Protein AF-A0A0F2LS36-F1 (afdb_monomer_lite)

pLDDT: mean 94.3, std 6.67, range [49.84, 97.62]

Organism: NCBI:txid1326980

Foldseek 3Di:
DKWKDAPQKIWDFDDDPDPQFGPFIWIWGDDPNDIDIDGLVPDDDPDPLSVQLSVQQGPGGGPVSNVVSVVVSVVVPRDMGIDDDD

Sequence (86 aa):
MAVYKYLDYYIAGVEHVVKGYLQDVVVIYKQSNNWNAVSAERFRSNDATFNEIKEAVKFATHEDDLKQAVERLRKRGIKIEEVKEN

Radius of gyration: 12.27 Å; chains: 1; bounding box: 27×29×28 Å

Secondary structure (DSSP, 8-state):
--EEEETTEEEEEEEPSSTTBEEEEEEEEEETTEEEEEETTT---S-HHHHHHHHHHTT--BHHHHHHHHHHHHHTT---EEE---

Structure (mmCIF, N/CA/C/O backbone):
data_AF-A0A0F2LS36-F1
#
_entry.id   AF-A0A0F2LS36-F1
#
loop_
_atom_site.group_PDB
_atom_site.id
_atom_site.type_symbol
_atom_site.label_atom_id
_atom_site.label_alt_id
_atom_site.label_comp_id
_atom_site.label_asym_id
_atom_site.label_entity_id
_atom_site.label_seq_id
_atom_site.pdbx_PDB_ins_code
_atom_site.Cartn_x
_atom_site.Cartn_y
_atom_site.Cartn_z
_atom_site.occupancy
_atom_site.B_iso_or_equiv
_atom_site.auth_seq_id
_atom_site.auth_comp_id
_atom_site.auth_asym_id
_atom_site.auth_atom_id
_atom_site.pdbx_PDB_model_num
ATOM 1 N N . MET A 1 1 ? 9.316 -10.424 -4.290 1.00 71.12 1 MET A N 1
ATOM 2 C CA . MET A 1 1 ? 8.122 -9.560 -4.341 1.00 71.12 1 MET A CA 1
ATOM 3 C C . MET A 1 1 ? 7.754 -9.110 -2.932 1.00 71.12 1 MET A C 1
ATOM 5 O O . MET A 1 1 ? 7.594 -9.961 -2.067 1.00 71.12 1 MET A O 1
ATOM 9 N N . ALA A 1 2 ? 7.686 -7.802 -2.668 1.00 83.06 2 ALA A N 1
ATOM 10 C CA . ALA A 1 2 ? 7.328 -7.295 -1.340 1.00 83.06 2 ALA A CA 1
ATOM 11 C C . ALA A 1 2 ? 5.810 -7.375 -1.120 1.00 83.06 2 ALA A C 1
ATOM 13 O O . ALA A 1 2 ? 5.030 -6.896 -1.946 1.00 83.06 2 ALA A O 1
ATOM 14 N N . VAL A 1 3 ? 5.398 -7.972 -0.002 1.00 94.19 3 VAL A N 1
ATOM 15 C CA . VAL A 1 3 ? 4.000 -8.016 0.436 1.00 94.19 3 VAL A CA 1
ATOM 16 C C . VAL A 1 3 ? 3.866 -7.130 1.660 1.00 94.19 3 VAL A C 1
ATOM 18 O O . VAL A 1 3 ? 4.664 -7.212 2.591 1.00 94.19 3 VAL A O 1
ATOM 21 N N . TYR A 1 4 ? 2.848 -6.283 1.673 1.00 96.75 4 TYR A N 1
ATOM 22 C CA . TYR A 1 4 ? 2.581 -5.371 2.773 1.00 96.75 4 TYR A CA 1
ATOM 23 C C . TYR A 1 4 ? 1.305 -5.768 3.501 1.00 96.75 4 TYR A C 1
ATOM 25 O O . TYR A 1 4 ? 0.396 -6.335 2.902 1.00 96.75 4 TYR A O 1
ATOM 33 N N . LYS A 1 5 ? 1.220 -5.470 4.795 1.00 96.88 5 LYS A N 1
ATOM 34 C CA . LYS A 1 5 ? 0.061 -5.774 5.633 1.00 96.88 5 LYS A CA 1
ATOM 35 C C . LYS A 1 5 ? -0.415 -4.526 6.364 1.00 96.88 5 LYS A C 1
ATOM 37 O O . LYS A 1 5 ? 0.380 -3.816 6.978 1.00 96.88 5 LYS A O 1
ATOM 42 N N . TYR A 1 6 ? -1.719 -4.287 6.322 1.00 96.56 6 TYR A N 1
ATOM 43 C CA . TYR A 1 6 ? -2.411 -3.274 7.111 1.00 96.56 6 TYR A CA 1
ATOM 44 C C . TYR A 1 6 ? -3.653 -3.908 7.740 1.00 96.56 6 TYR A C 1
ATOM 46 O O . TYR A 1 6 ? -4.566 -4.322 7.025 1.00 96.56 6 TYR A O 1
ATOM 54 N N . LEU A 1 7 ? -3.689 -3.988 9.074 1.00 94.50 7 LEU A N 1
ATOM 55 C CA . LEU A 1 7 ? -4.715 -4.742 9.808 1.00 94.50 7 LEU A CA 1
ATOM 56 C C . LEU A 1 7 ? -4.819 -6.181 9.262 1.00 94.50 7 LEU A C 1
ATOM 58 O O . LEU A 1 7 ? -3.807 -6.873 9.187 1.00 94.50 7 LEU A O 1
ATOM 62 N N . ASP A 1 8 ? -6.009 -6.618 8.854 1.00 94.19 8 ASP A N 1
ATOM 63 C CA . ASP A 1 8 ? -6.263 -7.951 8.290 1.00 94.19 8 ASP A CA 1
ATOM 64 C C . ASP A 1 8 ? -6.167 -8.000 6.754 1.00 94.19 8 ASP A C 1
ATOM 66 O O . ASP A 1 8 ? -6.504 -9.011 6.133 1.00 94.19 8 ASP A O 1
ATOM 70 N N . TYR A 1 9 ? -5.706 -6.912 6.133 1.00 96.44 9 TYR A N 1
ATOM 71 C CA . TYR A 1 9 ? -5.535 -6.802 4.691 1.00 96.44 9 TYR A CA 1
ATOM 72 C C . TYR A 1 9 ? -4.066 -6.927 4.309 1.00 96.44 9 TYR A C 1
ATOM 74 O O . TYR A 1 9 ? -3.181 -6.356 4.951 1.00 96.44 9 TYR A O 1
ATOM 82 N N . TYR A 1 10 ? -3.825 -7.609 3.200 1.00 97.31 10 TYR A N 1
ATOM 83 C CA . TYR A 1 10 ? -2.529 -7.676 2.548 1.00 97.31 10 TYR A CA 1
ATOM 84 C C . TYR A 1 10 ? -2.583 -6.904 1.233 1.00 97.31 10 TYR A C 1
ATOM 86 O O . TYR A 1 10 ? -3.606 -6.885 0.555 1.00 97.31 10 TYR A O 1
ATOM 94 N N . ILE A 1 11 ? -1.485 -6.250 0.882 1.00 97.50 11 ILE A N 1
ATOM 95 C CA . ILE A 1 11 ? -1.326 -5.446 -0.325 1.00 97.50 11 ILE A CA 1
ATOM 96 C C . ILE A 1 11 ? -0.097 -5.984 -1.043 1.00 97.50 11 ILE A C 1
ATOM 98 O O . ILE A 1 11 ? 0.997 -5.992 -0.476 1.00 97.50 11 ILE A O 1
ATOM 102 N N . ALA A 1 12 ? -0.276 -6.448 -2.273 1.00 96.69 12 ALA A N 1
ATOM 103 C CA . ALA A 1 12 ? 0.789 -7.064 -3.054 1.00 96.69 12 ALA A CA 1
ATOM 104 C C . ALA A 1 12 ? 0.747 -6.571 -4.499 1.00 96.69 12 ALA A C 1
ATOM 106 O O . ALA A 1 12 ? -0.329 -6.385 -5.066 1.00 96.69 12 ALA A O 1
ATOM 107 N N . GLY A 1 13 ? 1.922 -6.373 -5.094 1.00 95.69 13 GLY A N 1
ATOM 108 C CA . GLY A 1 13 ? 2.035 -6.225 -6.540 1.00 95.69 13 GLY A CA 1
ATOM 109 C C . GLY A 1 13 ? 1.782 -7.563 -7.233 1.00 95.69 13 GLY A C 1
ATOM 110 O O . GLY A 1 13 ? 2.137 -8.608 -6.700 1.00 95.69 13 GLY A O 1
ATOM 111 N N . VAL A 1 14 ? 1.164 -7.539 -8.408 1.00 95.00 14 VAL A N 1
ATOM 112 C CA . VAL A 1 14 ? 1.088 -8.681 -9.323 1.00 95.00 14 VAL A CA 1
ATOM 113 C C . VAL A 1 14 ? 2.189 -8.497 -10.354 1.00 95.00 14 VAL A C 1
ATOM 115 O O . VAL A 1 14 ? 2.188 -7.494 -11.067 1.00 95.00 14 VAL A O 1
ATOM 118 N N . GLU A 1 15 ? 3.136 -9.432 -10.418 1.00 93.69 15 GLU A N 1
ATOM 119 C CA . GLU A 1 15 ? 4.286 -9.331 -11.322 1.00 93.69 15 GLU A CA 1
ATOM 120 C C . GLU A 1 15 ? 3.841 -9.244 -12.785 1.00 93.69 15 GLU A C 1
ATOM 122 O O . GLU A 1 15 ? 2.995 -10.007 -13.257 1.00 93.69 15 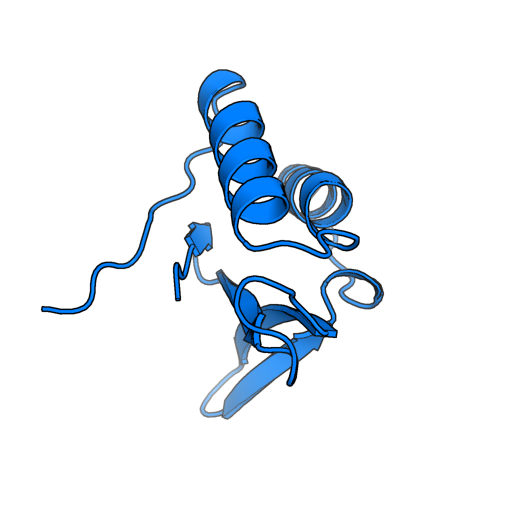GLU A O 1
ATOM 127 N N . HIS A 1 16 ? 4.432 -8.300 -13.511 1.00 94.75 16 HIS A N 1
ATOM 128 C CA . HIS A 1 16 ? 4.317 -8.223 -14.956 1.00 94.75 16 HIS A CA 1
ATOM 129 C C . HIS A 1 16 ? 5.366 -9.130 -15.621 1.00 94.75 16 HIS A C 1
ATOM 131 O O . HIS A 1 16 ? 6.381 -9.487 -15.027 1.00 94.75 16 HIS A O 1
ATOM 137 N N . VAL A 1 17 ? 5.179 -9.441 -16.907 1.00 94.69 17 VAL A N 1
ATOM 138 C CA . VAL A 1 17 ? 6.176 -10.191 -17.700 1.00 94.69 17 VAL A CA 1
ATOM 139 C C . VAL A 1 17 ? 7.524 -9.457 -17.807 1.00 94.69 17 VAL A C 1
ATOM 141 O O . VAL A 1 17 ? 8.566 -10.072 -18.028 1.00 94.69 17 VAL A O 1
ATOM 144 N N . VAL A 1 18 ? 7.517 -8.132 -17.642 1.00 94.69 18 VAL A N 1
ATOM 145 C CA . VAL A 1 18 ? 8.734 -7.315 -17.581 1.00 94.69 18 VAL A CA 1
ATOM 146 C C . VAL A 1 18 ? 9.192 -7.240 -16.130 1.00 94.69 18 VAL A C 1
ATOM 148 O O . VAL A 1 18 ? 8.479 -6.715 -15.279 1.00 94.69 18 VAL A O 1
ATOM 151 N N . LYS A 1 19 ? 10.403 -7.734 -15.861 1.00 93.88 19 LYS A N 1
ATOM 152 C CA . LYS A 1 19 ? 10.997 -7.760 -14.520 1.00 93.88 19 LYS A CA 1
ATOM 153 C C . LYS A 1 19 ? 10.956 -6.380 -13.848 1.00 93.88 19 LYS A C 1
ATOM 155 O O . LYS A 1 19 ? 11.358 -5.392 -14.459 1.00 93.88 19 LYS A O 1
ATOM 160 N N . GLY A 1 20 ? 10.526 -6.349 -12.587 1.00 93.56 20 GLY A N 1
ATOM 161 C CA . GLY A 1 20 ? 10.409 -5.138 -11.768 1.00 93.56 20 GLY A CA 1
ATOM 162 C C . GLY A 1 20 ? 9.124 -4.341 -11.998 1.00 93.56 20 GLY A C 1
ATOM 163 O O . GLY A 1 20 ? 8.787 -3.496 -11.172 1.00 93.56 20 GLY A O 1
ATOM 164 N N . TYR A 1 21 ? 8.378 -4.621 -13.072 1.00 95.94 21 TYR A N 1
ATOM 165 C CA . TYR A 1 21 ? 7.086 -3.995 -13.329 1.00 95.94 21 TYR A CA 1
ATOM 166 C C . TYR A 1 21 ? 5.939 -4.806 -12.731 1.00 95.94 21 TYR A C 1
ATOM 168 O O . TYR A 1 21 ? 6.000 -6.031 -12.612 1.00 95.94 21 TYR A O 1
ATOM 176 N N . LEU A 1 22 ? 4.866 -4.100 -12.397 1.00 96.06 22 LEU A N 1
ATOM 177 C CA . LEU A 1 22 ? 3.632 -4.641 -11.854 1.00 96.06 22 LEU A CA 1
ATOM 178 C C . LEU A 1 22 ? 2.517 -4.501 -12.890 1.00 96.06 22 LEU A C 1
ATOM 180 O O . LEU A 1 22 ? 2.368 -3.455 -13.522 1.00 96.06 22 LEU A O 1
ATOM 184 N N . GLN A 1 23 ? 1.730 -5.561 -13.059 1.00 95.75 23 GLN A N 1
ATOM 185 C CA . GLN A 1 23 ? 0.515 -5.533 -13.869 1.00 95.75 23 GLN A CA 1
ATOM 186 C C . GLN A 1 23 ? -0.653 -4.898 -13.103 1.00 95.75 23 GLN A C 1
ATOM 188 O O . GLN A 1 23 ? -1.512 -4.258 -13.702 1.00 95.75 23 GLN A O 1
ATOM 193 N N . ASP A 1 24 ? -0.697 -5.114 -11.790 1.00 96.00 24 ASP A N 1
ATOM 194 C CA . ASP A 1 24 ? -1.734 -4.615 -10.890 1.00 96.00 24 ASP A CA 1
ATOM 195 C C . ASP A 1 24 ? -1.188 -4.582 -9.456 1.00 96.00 24 ASP A C 1
ATOM 197 O O . ASP A 1 24 ? -0.175 -5.213 -9.143 1.00 96.00 24 ASP A O 1
ATOM 201 N N . VAL A 1 25 ? -1.890 -3.891 -8.566 1.00 97.31 25 VAL A N 1
ATOM 202 C CA . VAL A 1 25 ? -1.718 -4.021 -7.119 1.00 97.31 25 VAL A CA 1
ATOM 203 C C . VAL A 1 25 ? -3.016 -4.562 -6.558 1.00 97.31 25 VAL A C 1
ATOM 205 O O . VAL A 1 25 ? -4.071 -3.977 -6.769 1.00 97.31 25 VAL A O 1
ATOM 208 N N . VAL A 1 26 ? -2.960 -5.661 -5.814 1.00 97.56 26 VAL A N 1
ATOM 209 C CA . VAL A 1 26 ? -4.144 -6.314 -5.253 1.00 97.56 26 VAL A CA 1
ATOM 210 C C . VAL A 1 26 ? -4.216 -6.146 -3.743 1.00 97.56 26 VAL A C 1
ATOM 212 O O . VAL A 1 26 ? -3.208 -6.181 -3.037 1.00 97.56 26 VAL A O 1
ATOM 215 N N . VAL A 1 27 ? -5.442 -5.998 -3.253 1.00 97.62 27 VAL A N 1
ATOM 216 C CA . VAL A 1 27 ? -5.815 -6.118 -1.847 1.00 97.62 27 VAL A CA 1
ATOM 217 C C . VAL A 1 27 ? -6.322 -7.534 -1.613 1.00 97.62 27 VAL A C 1
ATOM 219 O O . VAL A 1 27 ? -7.272 -7.979 -2.260 1.00 97.62 27 VAL A O 1
ATOM 222 N N . ILE A 1 28 ? -5.699 -8.233 -0.673 1.00 97.44 28 ILE A N 1
ATOM 223 C CA . ILE A 1 28 ? -6.013 -9.606 -0.293 1.00 97.44 28 ILE A CA 1
ATOM 224 C C . ILE A 1 28 ? -6.563 -9.601 1.131 1.00 97.44 28 ILE A C 1
ATOM 226 O O . ILE A 1 28 ? -5.979 -8.997 2.029 1.00 97.44 28 ILE A O 1
ATOM 230 N N . TYR A 1 29 ? -7.688 -10.271 1.352 1.00 96.31 29 TYR A N 1
ATOM 231 C CA . TYR A 1 29 ? -8.338 -10.336 2.660 1.00 96.31 29 TYR A CA 1
ATOM 232 C C . TYR A 1 29 ? -9.126 -11.627 2.823 1.00 96.31 29 TYR A C 1
ATOM 234 O O . TYR A 1 29 ? -9.551 -12.260 1.851 1.00 96.31 29 TYR A O 1
ATOM 242 N N . LYS A 1 30 ? -9.344 -12.017 4.077 1.00 96.25 30 LYS A N 1
ATOM 243 C CA . LYS A 1 30 ? -10.138 -13.195 4.410 1.00 96.25 30 LYS A CA 1
ATOM 244 C C . LYS A 1 30 ? -11.582 -12.793 4.696 1.00 96.25 30 LYS A C 1
ATOM 246 O O . LYS A 1 30 ? -11.837 -11.904 5.502 1.00 96.25 30 LYS A O 1
ATOM 251 N N . GLN A 1 31 ? -12.528 -13.477 4.061 1.00 94.00 31 GLN A N 1
ATOM 252 C CA . GLN A 1 31 ? -13.954 -13.370 4.355 1.00 94.00 31 GLN A CA 1
ATOM 253 C C . GLN A 1 31 ? -14.489 -14.767 4.671 1.00 94.00 31 GLN A C 1
ATOM 255 O O . GLN A 1 31 ? -14.514 -15.651 3.813 1.00 94.00 31 GLN A O 1
ATOM 260 N N . SER A 1 32 ? -14.887 -14.977 5.928 1.00 92.25 32 SER A N 1
ATOM 261 C CA . SER A 1 32 ? -15.234 -16.300 6.462 1.00 92.25 32 SER A CA 1
ATOM 262 C C . SER A 1 32 ? -14.075 -17.293 6.274 1.00 92.25 32 SER A C 1
ATOM 264 O O . SER A 1 32 ? -13.004 -17.090 6.843 1.00 92.25 32 SER A O 1
ATOM 266 N N . ASN A 1 33 ? -14.255 -18.341 5.467 1.00 93.69 33 ASN A N 1
ATOM 267 C CA . ASN A 1 33 ? -13.218 -19.336 5.179 1.00 93.69 33 ASN A CA 1
ATOM 268 C C . ASN A 1 33 ? -12.518 -19.119 3.831 1.00 93.69 33 ASN A C 1
ATOM 270 O O . ASN A 1 33 ? -11.637 -19.900 3.485 1.00 93.69 33 ASN A O 1
ATOM 274 N N . ASN A 1 34 ? -12.866 -18.058 3.099 1.00 95.62 34 ASN A N 1
ATOM 275 C CA . ASN A 1 34 ? -12.339 -17.799 1.765 1.00 95.62 34 ASN A CA 1
ATOM 276 C C . ASN A 1 34 ? -11.345 -16.638 1.777 1.00 95.62 34 ASN A C 1
ATOM 278 O O . ASN A 1 34 ? -11.562 -15.618 2.435 1.00 95.62 34 ASN A O 1
ATOM 282 N N . TRP A 1 35 ? -10.271 -16.794 1.012 1.00 96.31 35 TRP A N 1
ATOM 283 C CA . TRP A 1 35 ? -9.367 -15.704 0.669 1.00 96.31 35 TRP A CA 1
ATOM 284 C C . TRP A 1 35 ? -9.855 -15.036 -0.609 1.00 96.31 35 TRP A C 1
ATOM 286 O O . TRP A 1 35 ? -10.141 -15.711 -1.595 1.00 96.31 35 TRP A O 1
ATOM 296 N N . ASN A 1 36 ? -9.951 -13.712 -0.579 1.00 96.69 36 ASN A N 1
ATOM 297 C CA . ASN A 1 36 ? -10.337 -12.895 -1.718 1.00 96.69 36 ASN A CA 1
ATOM 298 C C . ASN A 1 36 ? -9.162 -12.008 -2.111 1.00 96.69 36 ASN A C 1
ATOM 300 O O . ASN A 1 36 ? -8.441 -11.527 -1.239 1.00 96.69 36 ASN A O 1
ATOM 304 N N . ALA A 1 37 ? -9.009 -11.770 -3.411 1.00 96.88 37 ALA A N 1
ATOM 305 C CA . ALA A 1 37 ? -8.060 -10.819 -3.969 1.00 96.88 37 ALA A CA 1
ATOM 306 C C . ALA A 1 37 ? -8.805 -9.901 -4.940 1.00 96.88 37 ALA A C 1
ATOM 308 O O . ALA A 1 37 ? -9.526 -10.370 -5.821 1.00 96.88 37 ALA A O 1
ATOM 309 N N . VAL A 1 38 ? -8.659 -8.592 -4.761 1.00 97.31 38 VAL A N 1
ATOM 310 C CA . VAL A 1 38 ? -9.321 -7.571 -5.579 1.00 97.31 38 VAL A CA 1
ATOM 311 C C . VAL A 1 38 ? -8.295 -6.507 -5.934 1.00 97.31 38 VAL A C 1
ATOM 313 O O . VAL A 1 38 ? -7.549 -6.077 -5.060 1.00 97.31 38 VAL A O 1
ATOM 316 N N . SER A 1 39 ? -8.271 -6.051 -7.189 1.00 97.50 39 SER A N 1
ATOM 317 C CA . SER A 1 39 ? -7.442 -4.906 -7.588 1.00 97.50 39 SER A CA 1
ATOM 318 C C . SER A 1 39 ? -7.669 -3.724 -6.642 1.00 97.50 39 SER A C 1
ATOM 320 O O . SER A 1 39 ? -8.814 -3.363 -6.347 1.00 97.50 39 SER A O 1
ATOM 322 N N . ALA A 1 40 ? -6.588 -3.103 -6.181 1.00 96.94 40 ALA A N 1
ATOM 323 C CA . ALA A 1 40 ? -6.614 -1.924 -5.331 1.00 96.94 40 ALA A CA 1
ATOM 324 C C . ALA A 1 40 ? -7.378 -0.780 -6.008 1.00 96.94 40 ALA A C 1
ATOM 326 O O . ALA A 1 40 ? -8.090 -0.047 -5.334 1.00 96.94 40 ALA A O 1
ATOM 327 N N . GLU A 1 41 ? -7.341 -0.665 -7.337 1.00 96.75 41 GLU A N 1
ATOM 328 C CA . GLU A 1 41 ? -8.151 0.318 -8.065 1.00 96.75 41 GLU A CA 1
ATOM 329 C C . GLU A 1 41 ? -9.659 0.124 -7.813 1.00 96.75 41 GLU A C 1
ATOM 331 O O . GLU A 1 41 ? -10.412 1.087 -7.646 1.00 96.75 41 GLU A O 1
ATOM 336 N N . ARG A 1 42 ? -10.100 -1.136 -7.740 1.00 96.19 42 ARG A N 1
ATOM 337 C CA . ARG A 1 42 ? -11.516 -1.524 -7.656 1.00 96.19 42 ARG A CA 1
ATOM 338 C C . ARG A 1 42 ? -11.998 -1.765 -6.231 1.00 96.19 42 ARG A C 1
ATOM 340 O O . ARG A 1 42 ? -13.208 -1.827 -6.003 1.00 96.19 42 ARG A O 1
ATOM 347 N N . PHE A 1 43 ? -11.083 -1.908 -5.278 1.00 95.19 43 PHE A N 1
ATOM 348 C CA . PHE A 1 43 ? -11.419 -2.177 -3.890 1.00 95.19 43 PHE A CA 1
ATOM 349 C C . PHE A 1 43 ? -12.180 -0.993 -3.267 1.00 95.19 43 PHE A C 1
ATOM 351 O O . PHE A 1 43 ? -11.820 0.180 -3.430 1.00 95.19 43 PHE A O 1
ATOM 358 N N . ARG A 1 44 ? -13.266 -1.298 -2.552 1.00 92.81 44 ARG A N 1
ATOM 359 C CA . ARG A 1 44 ? -14.114 -0.310 -1.874 1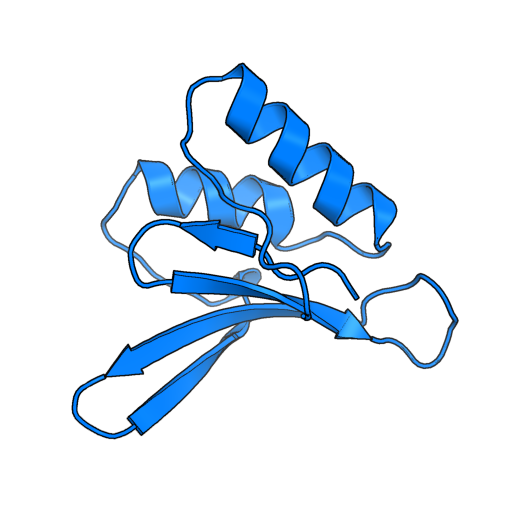.00 92.81 44 ARG A CA 1
ATOM 360 C C . ARG A 1 44 ? -14.067 -0.566 -0.377 1.00 92.81 44 ARG A C 1
ATOM 362 O O . ARG A 1 44 ? -14.312 -1.685 0.058 1.00 92.81 44 ARG A O 1
ATOM 369 N N . SER A 1 45 ? -13.788 0.481 0.389 1.00 91.69 45 SER A N 1
ATOM 370 C CA . SER A 1 45 ? -13.777 0.447 1.847 1.00 91.69 45 SER A CA 1
ATOM 371 C C . SER A 1 45 ? -14.451 1.696 2.403 1.00 91.69 45 SER A C 1
ATOM 373 O O . SER A 1 45 ? -14.363 2.769 1.806 1.00 91.69 45 SER A O 1
ATOM 375 N N . ASN A 1 46 ? -15.095 1.561 3.561 1.00 92.69 46 ASN A N 1
ATOM 376 C CA . ASN A 1 46 ? -15.588 2.700 4.341 1.00 92.69 46 ASN A CA 1
ATOM 377 C C . ASN A 1 46 ? -14.510 3.252 5.295 1.00 92.69 46 ASN A C 1
ATOM 379 O O . ASN A 1 46 ? -14.730 4.267 5.949 1.00 92.69 46 ASN A O 1
ATOM 383 N N . ASP A 1 47 ? -13.351 2.594 5.377 1.00 94.00 47 ASP A N 1
ATOM 384 C CA . ASP A 1 47 ? -12.214 3.029 6.183 1.00 94.00 47 ASP A CA 1
ATOM 385 C C . ASP A 1 47 ? -11.425 4.122 5.441 1.00 94.00 47 ASP A C 1
ATOM 387 O O . ASP A 1 47 ? -10.890 3.904 4.350 1.00 94.00 47 ASP A O 1
ATOM 391 N N . ALA A 1 48 ? -11.368 5.316 6.036 1.00 95.12 48 ALA A N 1
ATOM 392 C CA . ALA A 1 48 ? -10.684 6.471 5.461 1.00 95.12 48 ALA A CA 1
ATOM 393 C C . ALA A 1 48 ? -9.168 6.253 5.326 1.00 95.12 48 ALA A C 1
ATOM 395 O O . ALA A 1 48 ? -8.586 6.629 4.309 1.00 95.12 48 ALA A O 1
ATOM 396 N N . THR A 1 49 ? -8.536 5.611 6.312 1.00 95.25 49 THR A N 1
ATOM 397 C CA . THR A 1 49 ? -7.108 5.279 6.267 1.00 95.25 49 THR A CA 1
ATOM 398 C C . THR A 1 49 ? -6.839 4.239 5.189 1.00 95.25 49 THR A C 1
ATOM 400 O O . THR A 1 49 ? -5.893 4.389 4.420 1.00 95.25 49 THR A O 1
ATOM 403 N N . PHE A 1 50 ? -7.698 3.229 5.056 1.00 95.25 50 PHE A N 1
ATOM 404 C CA . PHE A 1 50 ? -7.571 2.252 3.979 1.00 95.25 50 PHE A CA 1
ATOM 405 C C . PHE A 1 50 ? -7.721 2.895 2.601 1.00 95.25 50 PHE A C 1
ATOM 407 O O . PHE A 1 50 ? -6.952 2.594 1.690 1.00 95.25 50 PHE A O 1
ATOM 414 N N . ASN A 1 51 ? -8.691 3.796 2.436 1.00 95.94 51 ASN A N 1
ATOM 415 C CA . ASN A 1 51 ? -8.862 4.524 1.183 1.00 95.94 51 ASN A CA 1
ATOM 416 C C . ASN A 1 51 ? -7.615 5.342 0.844 1.00 95.94 51 ASN A C 1
ATOM 418 O O . ASN A 1 51 ? -7.188 5.332 -0.304 1.00 95.94 51 ASN A O 1
ATOM 422 N N . GLU A 1 52 ? -6.978 5.964 1.833 1.00 96.69 52 GLU A N 1
ATOM 423 C CA . GLU A 1 52 ? -5.708 6.654 1.624 1.00 96.69 52 GLU A CA 1
ATOM 424 C C . GLU A 1 52 ? -4.592 5.706 1.152 1.00 96.69 52 GLU A C 1
ATOM 426 O O . GLU A 1 52 ? -3.896 6.004 0.180 1.00 96.69 52 GLU A O 1
ATOM 431 N N . ILE A 1 53 ? -4.451 4.546 1.801 1.00 96.50 53 ILE A N 1
ATOM 432 C CA . ILE A 1 53 ? -3.473 3.522 1.409 1.00 96.50 53 ILE A CA 1
ATOM 433 C C . ILE A 1 53 ? -3.721 3.087 -0.036 1.00 96.50 53 ILE A C 1
ATOM 435 O O . ILE A 1 53 ? -2.808 3.091 -0.858 1.00 96.50 53 ILE A O 1
ATOM 439 N N . LYS A 1 54 ? -4.973 2.752 -0.353 1.00 95.50 54 LYS A N 1
ATOM 440 C CA . LYS A 1 54 ? -5.412 2.302 -1.671 1.00 95.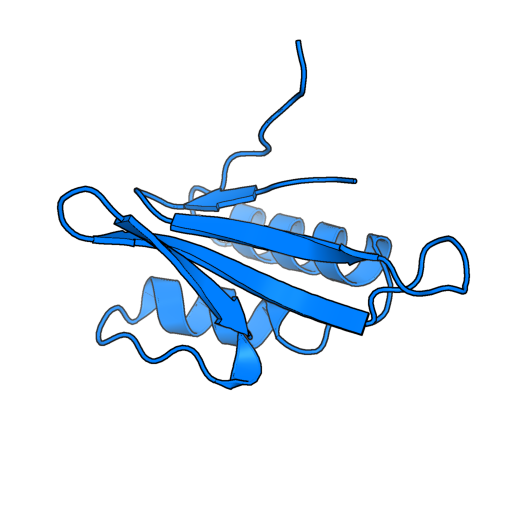50 54 LYS A CA 1
ATOM 441 C C . LYS A 1 54 ? -5.103 3.332 -2.756 1.00 95.50 54 LYS A C 1
ATOM 443 O O . LYS A 1 54 ? -4.533 2.982 -3.785 1.00 95.50 54 LYS A O 1
ATOM 448 N N . GLU A 1 55 ? -5.446 4.597 -2.525 1.00 96.94 55 GLU A N 1
ATOM 449 C CA . GLU A 1 55 ? -5.189 5.683 -3.475 1.00 96.94 55 GLU A CA 1
ATOM 450 C C . GLU A 1 55 ? -3.692 5.886 -3.734 1.00 96.94 55 GLU A C 1
ATOM 452 O O . GLU A 1 55 ? -3.305 6.185 -4.860 1.00 96.94 55 GLU A O 1
ATOM 457 N N . ALA A 1 56 ? -2.846 5.665 -2.726 1.00 96.94 56 ALA A N 1
ATOM 458 C CA . ALA A 1 56 ? -1.402 5.791 -2.870 1.00 96.94 56 ALA A CA 1
ATOM 459 C C . ALA A 1 56 ? -0.752 4.647 -3.670 1.00 96.94 56 ALA A C 1
ATOM 461 O O . ALA A 1 56 ? 0.323 4.858 -4.231 1.00 96.94 56 ALA A O 1
ATOM 462 N N . VAL A 1 57 ? -1.362 3.454 -3.711 1.00 96.69 57 VAL A N 1
ATOM 463 C CA . VAL A 1 57 ? -0.744 2.247 -4.302 1.00 96.69 57 VAL A CA 1
ATOM 464 C C .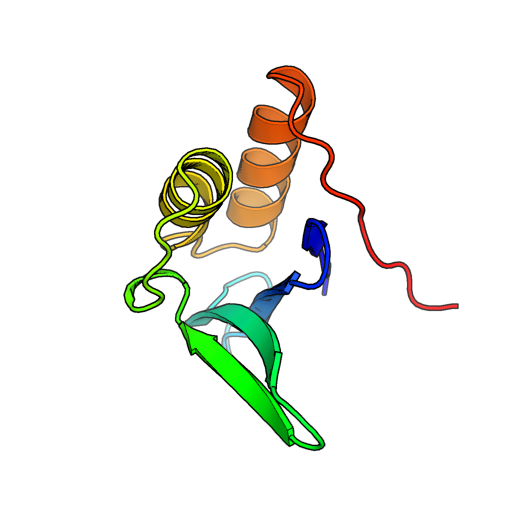 VAL A 1 57 ? -1.402 1.760 -5.594 1.00 96.69 57 VAL A C 1
ATOM 466 O O . VAL A 1 57 ? -0.745 1.072 -6.367 1.00 96.69 57 VAL A O 1
ATOM 469 N N . LYS A 1 58 ? -2.672 2.099 -5.860 1.00 95.25 58 LYS A N 1
ATOM 470 C CA . LYS A 1 58 ? -3.485 1.482 -6.933 1.00 95.25 58 LYS A CA 1
ATOM 471 C C . LYS A 1 58 ? -2.943 1.613 -8.360 1.00 95.25 58 LYS A C 1
ATOM 473 O O . LYS A 1 58 ? -3.376 0.868 -9.227 1.00 95.25 58 LYS A O 1
ATOM 478 N N . PHE A 1 59 ? -2.036 2.555 -8.608 1.00 93.06 59 PHE A N 1
ATOM 479 C CA . PHE A 1 59 ? -1.426 2.785 -9.922 1.00 93.06 59 PHE A CA 1
ATOM 480 C C . PHE A 1 59 ? 0.092 2.572 -9.914 1.00 93.06 59 PHE A C 1
ATOM 482 O O . PHE A 1 59 ? 0.785 3.078 -10.792 1.00 93.06 59 PHE A O 1
ATOM 489 N N . ALA A 1 60 ? 0.629 1.864 -8.915 1.00 95.88 60 ALA A N 1
ATOM 490 C CA . ALA A 1 60 ? 2.039 1.500 -8.917 1.00 95.88 60 ALA A CA 1
ATOM 491 C C . ALA A 1 60 ? 2.321 0.539 -10.081 1.00 95.88 60 ALA A C 1
ATOM 493 O O . ALA A 1 60 ? 1.752 -0.549 -10.148 1.00 95.88 60 ALA A O 1
ATOM 494 N N . THR A 1 61 ? 3.205 0.955 -10.987 1.00 94.69 61 THR A N 1
ATOM 495 C CA . THR A 1 61 ? 3.586 0.181 -12.180 1.00 94.69 61 THR A CA 1
ATOM 496 C C . THR A 1 61 ? 4.949 -0.483 -12.046 1.00 94.69 61 THR A C 1
ATOM 498 O O . THR A 1 61 ? 5.263 -1.376 -12.825 1.00 94.69 61 THR A O 1
ATOM 501 N N . HIS A 1 62 ? 5.755 -0.069 -11.068 1.00 96.38 62 HIS A N 1
ATOM 502 C CA . HIS A 1 62 ? 7.038 -0.670 -10.721 1.00 96.38 62 HIS A CA 1
ATOM 503 C C . HIS A 1 62 ? 7.066 -1.049 -9.233 1.00 96.38 62 HIS A C 1
ATOM 505 O O . HIS A 1 62 ? 6.415 -0.409 -8.404 1.00 96.38 62 HIS A O 1
ATOM 511 N N . GLU A 1 63 ? 7.849 -2.064 -8.863 1.00 95.31 63 GLU A N 1
ATOM 512 C CA . GLU A 1 63 ? 8.023 -2.483 -7.462 1.00 95.31 63 GLU A CA 1
ATOM 513 C C . GLU A 1 63 ? 8.490 -1.324 -6.564 1.00 95.31 63 GLU A C 1
ATOM 515 O O . GLU A 1 63 ? 8.033 -1.167 -5.428 1.00 95.31 63 GLU A O 1
ATOM 520 N N . ASP A 1 64 ? 9.354 -0.462 -7.103 1.00 95.38 64 ASP A N 1
ATOM 521 C CA . ASP A 1 64 ? 9.839 0.730 -6.405 1.00 95.38 64 ASP A CA 1
ATOM 522 C C . ASP A 1 64 ? 8.739 1.770 -6.164 1.00 95.38 64 ASP A C 1
ATOM 524 O O . ASP A 1 64 ? 8.763 2.431 -5.124 1.00 95.38 64 ASP A O 1
ATOM 528 N N . ASP A 1 65 ? 7.761 1.904 -7.067 1.00 95.69 65 ASP A N 1
ATOM 529 C CA . ASP A 1 65 ? 6.631 2.822 -6.878 1.00 95.69 65 ASP A CA 1
ATOM 530 C C . ASP A 1 65 ? 5.806 2.388 -5.667 1.00 95.69 65 ASP A C 1
ATOM 532 O O . ASP A 1 65 ? 5.486 3.200 -4.791 1.00 95.69 65 ASP A O 1
ATOM 536 N N . LEU A 1 66 ? 5.516 1.083 -5.592 1.00 96.06 66 LEU A N 1
ATOM 537 C CA . LEU A 1 66 ? 4.771 0.478 -4.495 1.00 96.06 66 LEU A CA 1
ATOM 538 C C . LEU A 1 66 ? 5.524 0.654 -3.171 1.00 96.06 66 LEU A C 1
ATOM 540 O O . LEU A 1 66 ? 4.956 1.130 -2.184 1.00 96.06 66 LEU A O 1
ATOM 544 N N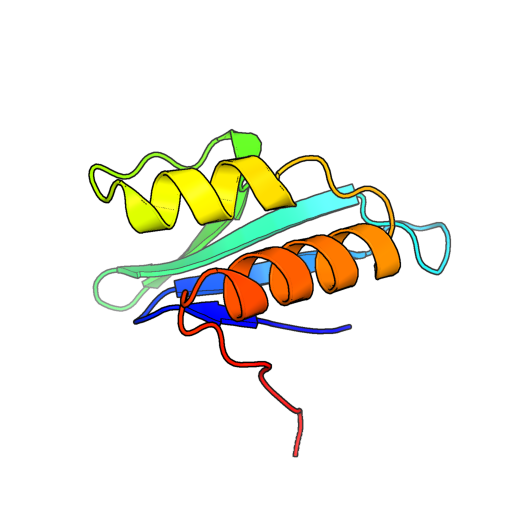 . LYS A 1 67 ? 6.826 0.349 -3.161 1.00 96.12 67 LYS A N 1
ATOM 545 C CA . LYS A 1 67 ? 7.682 0.515 -1.983 1.00 96.12 67 LYS A CA 1
ATOM 546 C C . LYS A 1 67 ? 7.729 1.967 -1.511 1.00 96.12 67 LYS A C 1
ATOM 548 O O . LYS A 1 67 ? 7.540 2.243 -0.327 1.00 96.12 67 LYS A O 1
ATOM 553 N N . GLN A 1 68 ? 7.942 2.915 -2.422 1.00 96.44 68 GLN A N 1
ATOM 554 C CA . GLN A 1 68 ? 7.969 4.339 -2.088 1.00 96.44 68 GLN A CA 1
ATOM 555 C C . GLN A 1 68 ? 6.617 4.840 -1.572 1.00 96.44 68 GLN A C 1
ATOM 557 O O . GLN A 1 68 ? 6.584 5.653 -0.646 1.00 96.44 68 GLN A O 1
ATOM 562 N N . ALA A 1 69 ? 5.503 4.371 -2.142 1.00 96.50 69 ALA A N 1
ATOM 563 C CA . ALA A 1 69 ? 4.168 4.707 -1.662 1.00 96.50 69 ALA A CA 1
ATOM 564 C C . ALA A 1 69 ? 3.965 4.247 -0.211 1.00 96.50 69 ALA A C 1
ATOM 566 O O . ALA A 1 69 ? 3.570 5.055 0.632 1.00 96.50 69 ALA A O 1
ATOM 567 N N . VAL A 1 70 ? 4.328 3.002 0.106 1.00 96.69 70 VAL A N 1
ATOM 568 C CA . VAL A 1 70 ? 4.254 2.464 1.473 1.00 96.69 70 VAL A CA 1
ATOM 569 C C . VAL A 1 70 ? 5.143 3.247 2.440 1.00 96.69 70 VAL A C 1
ATOM 571 O O . VAL A 1 70 ? 4.691 3.622 3.521 1.00 96.69 70 VAL A O 1
ATOM 574 N N . GLU A 1 71 ? 6.376 3.573 2.053 1.00 96.81 71 GLU A N 1
ATOM 575 C CA . GLU A 1 71 ? 7.279 4.375 2.889 1.00 96.81 71 GLU A CA 1
ATOM 576 C C . GLU A 1 71 ? 6.732 5.784 3.169 1.00 96.81 71 GLU A C 1
ATOM 578 O O . GLU A 1 71 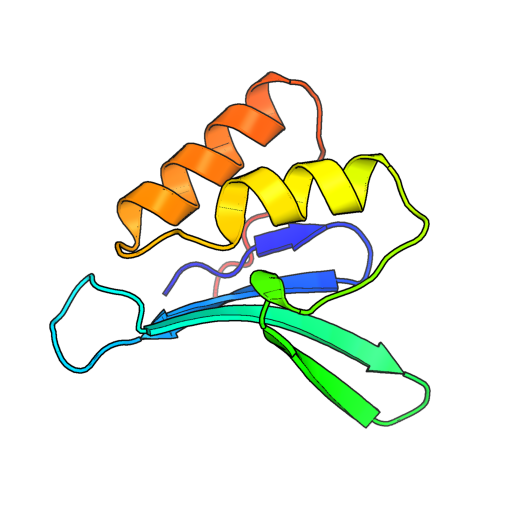? 6.852 6.296 4.286 1.00 96.81 71 GLU A O 1
ATOM 583 N N . ARG A 1 72 ? 6.073 6.420 2.191 1.00 97.25 72 ARG A N 1
ATOM 584 C CA . ARG A 1 72 ? 5.391 7.708 2.404 1.00 97.25 72 ARG A CA 1
ATOM 585 C C . ARG A 1 72 ? 4.238 7.584 3.402 1.00 97.25 72 ARG A C 1
ATOM 587 O O . ARG A 1 72 ? 4.107 8.444 4.271 1.00 97.25 72 ARG A O 1
ATOM 594 N N . LEU A 1 73 ? 3.434 6.524 3.312 1.00 97.12 73 LEU A N 1
ATOM 595 C CA . LEU A 1 73 ? 2.330 6.261 4.246 1.00 97.12 73 LEU A CA 1
ATOM 596 C C . LEU A 1 73 ? 2.853 6.008 5.671 1.00 97.12 73 LEU A C 1
ATOM 598 O O . LEU A 1 73 ? 2.334 6.583 6.630 1.00 97.12 73 LEU A O 1
ATOM 602 N N . ARG A 1 74 ? 3.942 5.240 5.811 1.00 97.06 74 ARG A N 1
ATOM 603 C CA . ARG A 1 74 ? 4.629 5.008 7.094 1.00 97.06 74 ARG A CA 1
ATOM 604 C C . ARG A 1 74 ? 5.104 6.305 7.737 1.00 97.06 74 ARG A C 1
ATOM 606 O O . ARG A 1 74 ? 4.827 6.544 8.910 1.00 97.06 74 ARG A O 1
ATOM 613 N N . LYS A 1 75 ? 5.757 7.183 6.967 1.00 97.25 75 LYS A N 1
ATOM 614 C CA . LYS A 1 75 ? 6.210 8.505 7.446 1.00 97.25 75 LYS A CA 1
ATOM 615 C C . LYS A 1 75 ? 5.064 9.402 7.919 1.00 97.25 75 LYS A C 1
ATOM 617 O O . LYS A 1 75 ? 5.284 10.269 8.756 1.00 97.25 75 LYS A O 1
ATOM 622 N N . ARG A 1 76 ? 3.849 9.188 7.408 1.00 95.75 76 ARG A N 1
ATOM 623 C CA . ARG A 1 76 ? 2.627 9.894 7.826 1.00 95.75 76 ARG A CA 1
ATOM 624 C C . ARG A 1 76 ? 1.933 9.255 9.036 1.00 95.75 76 ARG A C 1
ATOM 626 O O . ARG A 1 76 ? 0.912 9.767 9.480 1.00 95.75 76 ARG A O 1
ATOM 633 N N . GLY A 1 77 ? 2.489 8.174 9.587 1.00 96.25 77 GLY A N 1
ATOM 634 C CA . GLY A 1 77 ? 1.996 7.508 10.794 1.00 96.25 77 GLY A CA 1
ATOM 635 C C . GLY A 1 77 ? 1.109 6.287 10.543 1.00 96.25 77 GLY A C 1
ATOM 636 O O . GLY A 1 77 ? 0.622 5.691 11.504 1.00 96.25 77 GLY A O 1
ATOM 637 N N . ILE A 1 78 ? 0.907 5.875 9.286 1.00 96.75 78 ILE A N 1
ATOM 638 C CA . ILE A 1 78 ? 0.121 4.677 8.974 1.00 96.75 78 ILE A CA 1
ATOM 639 C C . ILE A 1 78 ? 0.975 3.432 9.233 1.00 96.75 78 ILE A C 1
ATOM 641 O O . ILE A 1 78 ? 2.048 3.251 8.657 1.00 96.75 78 ILE A O 1
ATOM 645 N N . LYS A 1 79 ? 0.481 2.550 10.106 1.00 96.06 79 LYS A N 1
ATOM 646 C CA . LYS A 1 79 ? 1.158 1.304 10.488 1.00 96.06 79 LYS A CA 1
ATOM 647 C C . LYS A 1 79 ? 0.972 0.231 9.415 1.00 96.06 79 LYS A C 1
ATOM 649 O O . LYS A 1 79 ? 0.016 -0.534 9.465 1.00 96.06 79 LYS A O 1
ATOM 654 N N . ILE A 1 80 ? 1.887 0.200 8.450 1.00 96.62 80 ILE A N 1
ATOM 655 C CA . ILE A 1 80 ? 1.951 -0.830 7.405 1.00 96.62 80 ILE A CA 1
ATOM 656 C C . ILE A 1 80 ? 3.188 -1.690 7.647 1.00 96.62 80 ILE A C 1
ATOM 658 O O . ILE A 1 80 ? 4.305 -1.173 7.702 1.00 96.62 80 ILE A O 1
ATOM 662 N N . GLU A 1 81 ? 3.013 -2.998 7.755 1.00 95.88 81 GLU A N 1
ATOM 663 C CA . GLU A 1 81 ? 4.093 -3.966 7.956 1.00 95.88 81 GLU A CA 1
ATOM 664 C C . GLU A 1 81 ? 4.536 -4.551 6.614 1.00 95.88 81 GLU A C 1
ATOM 666 O O . GLU A 1 81 ? 3.737 -4.670 5.693 1.00 95.88 81 GLU A O 1
ATOM 671 N N . GLU A 1 82 ? 5.818 -4.882 6.479 1.00 94.69 82 GLU A N 1
ATOM 672 C CA . GLU A 1 82 ? 6.310 -5.663 5.339 1.00 94.69 82 GLU A CA 1
ATOM 673 C C . GLU A 1 82 ? 6.380 -7.124 5.776 1.00 94.69 82 GLU A C 1
ATOM 675 O O . GLU A 1 82 ? 7.018 -7.448 6.779 1.00 94.69 82 GLU A O 1
ATOM 680 N N . VAL A 1 83 ? 5.689 -7.993 5.046 1.00 93.00 83 VAL A N 1
ATOM 681 C CA . VAL A 1 83 ? 5.677 -9.433 5.277 1.00 93.00 83 VAL A CA 1
ATOM 682 C C . VAL A 1 83 ? 6.934 -10.002 4.637 1.00 93.00 83 VAL A C 1
ATOM 684 O O . VAL A 1 83 ? 7.075 -10.007 3.416 1.00 93.00 83 VAL A O 1
ATOM 687 N N . LYS A 1 84 ? 7.866 -10.453 5.474 1.00 84.81 84 LYS A N 1
ATOM 688 C CA . LYS A 1 84 ? 9.069 -11.154 5.028 1.00 84.81 84 LYS A CA 1
ATOM 689 C C . LYS A 1 84 ? 8.758 -12.643 4.912 1.00 84.81 84 LYS A C 1
ATOM 691 O O . LYS A 1 84 ? 8.153 -13.207 5.823 1.00 84.81 84 LYS A O 1
ATOM 696 N N . GLU A 1 85 ? 9.166 -13.261 3.808 1.00 66.31 85 GLU A N 1
ATOM 697 C CA . GLU A 1 85 ? 9.284 -14.719 3.754 1.00 66.31 85 GLU A CA 1
ATOM 698 C C . GLU A 1 85 ? 10.385 -15.140 4.737 1.00 66.31 85 GLU A C 1
ATOM 700 O O . GLU A 1 85 ? 11.452 -14.519 4.775 1.00 66.31 85 GLU A O 1
ATOM 705 N N . ASN A 1 86 ? 10.084 -16.133 5.576 1.00 49.84 86 ASN A N 1
ATOM 706 C CA . ASN A 1 86 ? 11.083 -16.811 6.404 1.00 49.84 86 ASN A CA 1
ATOM 707 C C . ASN A 1 86 ? 11.818 -17.863 5.578 1.00 49.84 86 ASN A C 1
ATOM 709 O O . ASN A 1 86 ? 11.136 -18.532 4.769 1.00 49.84 86 ASN A O 1
#